Protein AF-A0A7S1UPX3-F1 (afdb_monomer)

Foldseek 3Di:
DPDDPQPPQDDPADDDFFDFGDDAQDKGFADWDADPVRPDIDGQKMWGQHPRGTHIDGDDDDAQDDDPDDDDWFDFADPRQAQPKDFADWDAQPVVRDIDGQWIWHQHPVRGTDIDGDDDDRDDPPPPDPDDD

Solvent-accessible surface area (backbone atoms only — not comparable to full-atom values): 8354 Å² total; per-residue (Å²): 131,88,71,73,78,73,56,88,86,57,69,98,57,84,73,58,75,62,37,77,41,92,50,68,73,44,71,38,78,32,70,75,50,62,34,88,90,67,84,50,71,43,60,35,32,38,37,36,20,53,92,41,20,23,48,63,48,76,51,85,85,79,66,60,72,72,69,99,56,88,74,56,75,64,37,78,45,50,84,75,29,42,73,42,75,36,78,38,66,75,46,67,32,85,79,81,68,51,70,46,55,33,30,36,39,34,22,36,94,83,33,23,25,46,67,45,77,46,88,81,83,63,75,70,84,79,76,91,74,86,71,90,131

Mean predicted aligned error: 10.4 Å

Organism: NCBI:txid210454

Sequence (133 aa):
PDVDPLEEGCPDTPPEFYEPCDEDGLECAYGEECCPGGTECYNTTFANCMNGEFLVAYQAIECAICPDTPPDFSDPCTDKEVGLVCEYGEVCCETTGECVNTTQAICTDENSFVIIEVDIDCPENDDPLEGPV

Radius of gyration: 24.88 Å; Cα contacts (8 Å, |Δi|>4): 227; chains: 1; bounding bo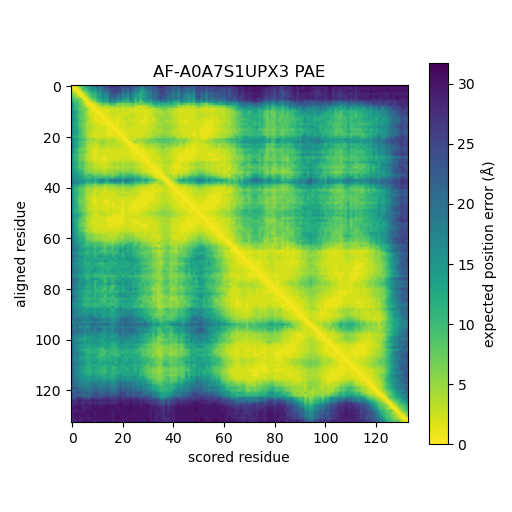x: 70×30×64 Å

pLDDT: mean 85.68, std 13.68, range [37.81, 97.12]

Secondary structure (DSSP, 8-state):
-------TT--SSPPPTT-B-SSTT-EEEE--EEPTTSS-EE-SEEEEEETTEEEEEEPPP------SSPPPTT-B--TTTTT-EEEEEEEE-TTT--EEEEEEEEE-TTSBEEEEE----PPP---------

Structure (mmCIF, N/CA/C/O backbone):
data_AF-A0A7S1UPX3-F1
#
_entry.id   AF-A0A7S1UPX3-F1
#
loop_
_atom_site.group_PDB
_atom_site.id
_atom_site.type_symbol
_atom_site.label_atom_id
_atom_site.label_alt_id
_atom_site.label_comp_id
_atom_site.label_asym_id
_atom_site.label_entity_id
_atom_site.label_seq_id
_atom_site.pdbx_PDB_ins_code
_atom_site.Cartn_x
_atom_site.Cartn_y
_atom_site.Cartn_z
_atom_site.occupancy
_atom_site.B_iso_or_equiv
_atom_site.auth_seq_id
_atom_site.auth_comp_id
_atom_site.auth_asym_id
_atom_site.auth_atom_id
_atom_site.pdbx_PDB_model_num
ATOM 1 N N . PRO A 1 1 ? -14.839 11.265 -16.366 1.00 39.94 1 PRO A N 1
ATOM 2 C CA . PRO A 1 1 ? -13.601 10.468 -16.407 1.00 39.94 1 PRO A CA 1
ATOM 3 C C . PRO A 1 1 ? -12.446 11.419 -16.680 1.00 39.94 1 PRO A C 1
ATOM 5 O O . PRO A 1 1 ? -12.205 11.787 -17.826 1.00 39.94 1 PRO A O 1
ATOM 8 N N . ASP A 1 2 ? -11.856 11.914 -15.598 1.00 37.81 2 ASP A N 1
ATOM 9 C CA . ASP A 1 2 ? -10.591 12.633 -15.635 1.00 37.81 2 ASP A CA 1
ATOM 10 C C . ASP A 1 2 ? -9.542 11.653 -16.161 1.00 37.81 2 ASP A C 1
ATOM 12 O O . ASP A 1 2 ? -9.131 10.723 -15.476 1.00 37.81 2 ASP A O 1
ATOM 16 N N . VAL A 1 3 ? -9.252 11.775 -17.454 1.00 45.72 3 VAL A N 1
ATOM 17 C CA . VAL A 1 3 ? -8.097 11.141 -18.077 1.00 45.72 3 VAL A CA 1
ATOM 18 C C . VAL A 1 3 ? -6.892 11.903 -17.556 1.00 45.72 3 VAL A C 1
ATOM 20 O O . VAL A 1 3 ? -6.725 13.078 -17.885 1.00 45.72 3 VAL A O 1
ATOM 23 N N . ASP A 1 4 ? -6.122 11.240 -16.698 1.00 50.38 4 ASP A N 1
ATOM 24 C CA . ASP A 1 4 ? -4.768 11.651 -16.346 1.00 50.38 4 ASP A CA 1
ATOM 25 C C . ASP A 1 4 ? -4.043 12.015 -17.654 1.00 50.38 4 ASP A C 1
ATOM 27 O O . ASP A 1 4 ? -4.172 11.261 -18.632 1.00 50.38 4 ASP A O 1
ATOM 31 N N . PRO A 1 5 ? -3.429 13.205 -17.770 1.00 51.47 5 PRO A N 1
ATOM 32 C CA . PRO A 1 5 ? -2.760 13.594 -18.996 1.00 51.47 5 PRO A CA 1
ATOM 33 C C . PRO A 1 5 ? -1.657 12.572 -19.262 1.00 51.47 5 PRO A C 1
ATOM 35 O O . PRO A 1 5 ? -0.619 12.613 -18.617 1.00 51.47 5 PRO A O 1
ATOM 38 N N . LEU A 1 6 ? -1.896 11.658 -20.211 1.00 55.38 6 LEU A N 1
ATOM 39 C CA . LEU A 1 6 ? -0.847 10.855 -20.830 1.00 55.38 6 LEU A CA 1
ATOM 40 C C . LEU A 1 6 ? 0.292 11.821 -21.142 1.00 55.38 6 LEU A C 1
ATOM 42 O O . LEU A 1 6 ? 0.101 12.735 -21.950 1.00 55.38 6 LEU A O 1
ATOM 46 N N . GLU A 1 7 ? 1.408 11.676 -20.427 1.00 65.19 7 GLU A N 1
ATOM 47 C CA . GLU A 1 7 ? 2.554 12.562 -20.578 1.00 65.19 7 GLU A CA 1
ATOM 48 C C . GLU A 1 7 ? 2.929 12.562 -22.066 1.00 65.19 7 GLU A C 1
ATOM 50 O O . GLU A 1 7 ? 3.144 11.500 -22.659 1.00 65.19 7 GLU A O 1
ATOM 55 N N . GLU A 1 8 ? 2.838 13.733 -22.714 1.00 72.88 8 GLU A N 1
ATOM 56 C CA . GLU A 1 8 ? 2.972 13.849 -24.169 1.00 72.88 8 GLU A CA 1
ATOM 57 C C . GLU A 1 8 ? 4.263 13.152 -24.621 1.00 72.88 8 GLU A C 1
ATOM 59 O O . GLU A 1 8 ? 5.349 13.538 -24.208 1.00 72.88 8 GLU A O 1
ATOM 64 N N . GLY A 1 9 ? 4.142 12.130 -25.476 1.00 82.25 9 GLY A N 1
ATOM 65 C CA . GLY A 1 9 ? 5.283 11.343 -25.960 1.00 82.25 9 GLY A CA 1
ATOM 66 C C . GLY A 1 9 ? 5.331 9.906 -25.440 1.00 82.25 9 GLY A C 1
ATOM 67 O O . GLY A 1 9 ? 5.980 9.068 -26.066 1.00 82.25 9 GLY A O 1
ATOM 68 N N . CYS A 1 10 ? 4.596 9.577 -24.377 1.00 90.56 10 CYS A N 1
ATOM 69 C CA . CYS A 1 10 ? 4.487 8.200 -23.905 1.00 90.56 10 CYS A CA 1
ATOM 70 C C . CYS A 1 10 ? 3.602 7.347 -24.832 1.00 90.56 10 CYS A C 1
ATOM 72 O O . CYS A 1 10 ? 2.510 7.782 -25.211 1.00 90.56 10 CYS A O 1
ATOM 74 N N . PRO A 1 11 ? 4.022 6.120 -25.198 1.00 90.88 11 PRO A N 1
ATOM 75 C CA . PRO A 1 11 ? 3.152 5.192 -25.915 1.00 90.88 11 PRO A CA 1
ATOM 76 C C . PRO A 1 11 ? 1.935 4.809 -25.062 1.00 90.88 11 PRO A C 1
ATOM 78 O O . PRO A 1 11 ? 2.026 4.787 -23.839 1.00 90.88 11 PRO A O 1
ATOM 81 N N . ASP A 1 12 ? 0.813 4.457 -25.703 1.00 89.00 12 ASP A N 1
ATOM 82 C CA . ASP A 1 12 ? -0.452 4.108 -25.021 1.00 89.00 12 ASP A CA 1
ATOM 83 C C . ASP A 1 12 ? -0.347 2.854 -24.132 1.00 89.00 12 ASP A C 1
ATOM 85 O O . ASP A 1 12 ? -1.158 2.633 -23.232 1.00 89.00 12 ASP A O 1
ATOM 89 N N . THR A 1 13 ? 0.631 1.994 -24.409 1.00 91.00 13 THR A N 1
ATOM 90 C CA . THR A 1 13 ? 0.909 0.768 -23.658 1.00 91.00 13 THR A CA 1
ATOM 91 C C . THR A 1 13 ? 2.382 0.717 -23.278 1.00 91.00 13 THR A C 1
ATOM 93 O O . THR A 1 13 ? 3.195 1.276 -24.018 1.00 91.00 13 THR A O 1
ATOM 96 N N . PRO A 1 14 ? 2.745 0.010 -22.188 1.00 92.94 14 PRO A N 1
ATOM 97 C CA . PRO A 1 14 ? 4.142 -0.152 -21.820 1.00 92.94 14 PRO A CA 1
ATOM 98 C C . PRO A 1 14 ? 4.952 -0.699 -23.006 1.00 92.94 14 PRO A C 1
ATOM 100 O O . PRO A 1 14 ? 4.534 -1.710 -23.584 1.00 92.94 14 PRO A O 1
ATOM 103 N N . PRO A 1 15 ? 6.073 -0.057 -23.373 1.00 94.50 15 PRO A N 1
ATOM 104 C CA . PRO A 1 15 ? 6.951 -0.561 -24.419 1.00 94.50 15 PRO A CA 1
ATOM 105 C C . PRO A 1 15 ? 7.670 -1.837 -23.964 1.00 94.50 15 PRO A C 1
ATOM 107 O O . PRO A 1 15 ? 7.718 -2.163 -22.772 1.00 94.50 15 PRO A O 1
ATOM 110 N N . GLU A 1 16 ? 8.266 -2.561 -24.907 1.00 95.12 16 GLU A N 1
ATOM 111 C CA . GLU A 1 16 ? 9.195 -3.641 -24.575 1.00 95.12 16 GLU A CA 1
ATOM 112 C C . GLU A 1 16 ? 10.564 -3.088 -24.141 1.00 95.12 16 GLU A C 1
ATOM 114 O O . GLU A 1 16 ? 10.959 -1.961 -24.442 1.00 95.12 16 GLU A O 1
ATOM 119 N N . PHE A 1 17 ? 11.326 -3.904 -23.411 1.00 94.31 17 PHE A N 1
ATOM 120 C CA . PHE A 1 17 ? 12.680 -3.532 -23.006 1.00 94.31 17 PHE A CA 1
ATOM 121 C C . PHE A 1 17 ? 13.579 -3.369 -24.245 1.00 94.31 17 PHE A C 1
ATOM 123 O O . PHE A 1 17 ? 13.648 -4.277 -25.075 1.00 94.31 17 PHE A O 1
ATOM 130 N N . TYR A 1 18 ? 14.285 -2.240 -24.337 1.00 95.44 18 TYR A N 1
ATOM 131 C CA . TYR A 1 18 ? 15.067 -1.785 -25.496 1.00 95.44 18 TYR A CA 1
ATOM 132 C C . TYR A 1 18 ? 14.259 -1.435 -26.754 1.00 95.44 18 TYR A C 1
ATOM 134 O O . TYR A 1 18 ? 14.819 -1.363 -27.849 1.00 95.44 18 TYR A O 1
ATOM 142 N N . GLU A 1 19 ? 12.952 -1.203 -26.637 1.00 95.81 19 GLU A N 1
ATOM 143 C CA . GLU A 1 19 ? 12.191 -0.633 -27.748 1.00 95.81 19 GLU A CA 1
ATOM 144 C C . GLU A 1 19 ? 12.697 0.791 -28.053 1.00 95.81 19 GLU A C 1
ATOM 146 O O . GLU A 1 19 ? 12.990 1.541 -27.117 1.00 95.81 19 GLU A O 1
ATOM 151 N N . PRO A 1 20 ? 12.853 1.181 -29.332 1.00 95.25 20 PRO A N 1
ATOM 152 C CA . PRO A 1 20 ? 13.364 2.501 -29.678 1.00 95.25 20 PRO A CA 1
ATOM 153 C C . PRO A 1 20 ? 12.450 3.626 -29.185 1.00 95.25 20 PRO A C 1
ATOM 155 O O . PRO A 1 20 ? 11.226 3.508 -29.202 1.00 95.25 20 PRO A O 1
ATOM 158 N N . CYS A 1 21 ? 13.062 4.746 -28.820 1.00 93.31 21 CYS A N 1
ATOM 159 C CA . CYS A 1 21 ? 12.382 5.966 -28.408 1.00 93.31 21 CYS A CA 1
ATOM 160 C C . CYS A 1 21 ? 13.108 7.201 -28.948 1.00 93.31 21 CYS A C 1
ATOM 162 O O . CYS A 1 21 ? 14.319 7.185 -29.169 1.00 93.31 21 CYS A O 1
ATOM 164 N N . ASP A 1 22 ? 12.352 8.270 -29.188 1.00 89.19 22 ASP A N 1
ATOM 165 C CA . ASP A 1 22 ? 12.864 9.472 -29.857 1.00 89.19 22 ASP A CA 1
ATOM 166 C C . ASP A 1 22 ? 13.290 10.582 -28.880 1.00 89.19 22 ASP A C 1
ATOM 168 O O . ASP A 1 22 ? 13.988 11.518 -29.277 1.00 89.19 22 ASP A O 1
ATOM 172 N N . GLU A 1 23 ? 12.887 10.488 -27.610 1.00 89.62 23 GLU A N 1
ATOM 173 C CA . GLU A 1 23 ? 13.079 11.541 -26.611 1.00 89.62 23 GLU A CA 1
ATOM 174 C C . GLU A 1 23 ? 13.830 11.028 -25.380 1.00 89.62 23 GLU A C 1
ATOM 176 O O . GLU A 1 23 ? 13.240 10.501 -24.440 1.00 89.62 23 GLU A O 1
ATOM 181 N N . ASP A 1 24 ? 15.154 11.200 -25.377 1.00 90.69 24 ASP A N 1
ATOM 182 C CA . ASP A 1 24 ? 15.985 10.883 -24.216 1.00 90.69 24 ASP A CA 1
ATOM 183 C C . ASP A 1 24 ? 15.526 11.653 -22.969 1.00 90.69 24 ASP A C 1
ATOM 185 O O . ASP A 1 24 ? 15.403 12.880 -22.984 1.00 90.69 24 ASP A O 1
ATOM 189 N N . GLY A 1 25 ? 15.351 10.929 -21.865 1.00 89.44 25 GLY A N 1
ATOM 190 C CA . GLY A 1 25 ? 14.853 11.468 -20.603 1.00 89.44 25 GLY A CA 1
ATOM 191 C C . GLY A 1 25 ? 13.334 11.424 -20.448 1.00 89.44 25 GLY A C 1
ATOM 192 O O . GLY A 1 25 ? 12.864 11.767 -19.369 1.00 89.44 25 GLY A O 1
ATOM 193 N N . LEU A 1 26 ? 12.583 10.971 -21.460 1.00 92.62 26 LEU A N 1
ATOM 194 C CA . LEU A 1 26 ? 11.149 10.710 -21.327 1.00 92.62 26 LEU A CA 1
ATOM 195 C C . LEU A 1 26 ? 10.898 9.631 -20.262 1.00 92.62 26 LEU A C 1
ATOM 197 O O . LEU A 1 26 ? 11.465 8.535 -20.332 1.00 92.62 26 LEU A O 1
ATOM 201 N N . GLU A 1 27 ? 10.037 9.943 -19.297 1.00 93.88 27 GLU A N 1
ATOM 202 C CA . GLU A 1 27 ? 9.589 9.061 -18.219 1.00 93.88 27 GLU A CA 1
ATOM 203 C C . GLU A 1 27 ? 8.107 8.746 -18.417 1.00 93.88 27 GLU A C 1
ATOM 205 O O . GLU A 1 27 ? 7.297 9.644 -18.586 1.00 93.88 27 GLU A O 1
ATOM 210 N N . CYS A 1 28 ? 7.753 7.463 -18.413 1.00 92.81 28 CYS A N 1
ATOM 211 C CA . CYS A 1 28 ? 6.380 7.012 -18.598 1.00 92.81 28 CYS A CA 1
ATOM 212 C C . CYS A 1 28 ? 6.009 6.020 -17.504 1.00 92.81 28 CYS A C 1
ATOM 214 O O . CYS A 1 28 ? 6.750 5.066 -17.252 1.00 92.81 28 CYS A O 1
A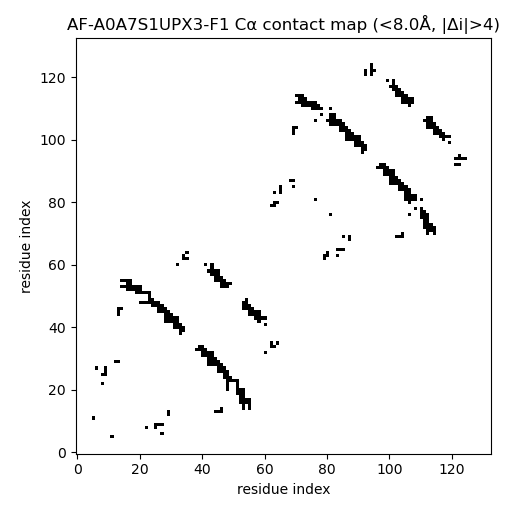TOM 216 N N . ALA A 1 29 ? 4.847 6.210 -16.887 1.00 93.88 29 ALA A N 1
ATOM 217 C CA . ALA A 1 29 ? 4.306 5.303 -15.886 1.00 93.88 29 ALA A CA 1
ATOM 218 C C . ALA A 1 29 ? 3.073 4.573 -16.432 1.00 93.88 29 ALA A C 1
ATOM 220 O O . ALA A 1 29 ? 2.238 5.149 -17.129 1.00 93.88 29 ALA A O 1
ATOM 221 N N . TYR A 1 30 ? 2.967 3.285 -16.120 1.00 92.31 30 TYR A N 1
ATOM 222 C CA . TYR A 1 30 ? 1.918 2.407 -16.612 1.00 92.31 30 TYR A CA 1
ATOM 223 C C . TYR A 1 30 ? 1.424 1.454 -15.542 1.00 92.31 30 TYR A C 1
ATOM 225 O O . TYR A 1 30 ? 2.144 1.072 -14.614 1.00 92.31 30 TYR A O 1
ATOM 233 N N . GLY A 1 31 ? 0.188 1.003 -15.754 1.00 90.44 31 GLY A N 1
ATOM 234 C CA . GLY A 1 31 ? -0.528 0.211 -14.773 1.00 90.44 31 GLY A CA 1
ATOM 235 C C . GLY A 1 31 ? -0.835 1.043 -13.533 1.00 90.44 31 GLY A C 1
ATOM 236 O O . GLY A 1 31 ? -0.215 2.069 -13.270 1.00 90.44 31 GLY A O 1
ATOM 237 N N . GLU A 1 32 ? -1.814 0.597 -12.772 1.00 90.31 32 GLU A N 1
ATOM 238 C CA . GLU A 1 32 ? -2.111 1.154 -11.464 1.00 90.31 32 GLU A CA 1
ATOM 239 C C . GLU A 1 32 ? -2.602 0.002 -10.600 1.00 90.31 32 GLU A C 1
ATOM 241 O O . GLU A 1 32 ? -3.473 -0.769 -11.016 1.00 90.31 32 GLU A O 1
ATOM 246 N N . GLU A 1 33 ? -2.008 -0.144 -9.425 1.00 89.38 33 GLU A N 1
ATOM 247 C CA . GLU A 1 33 ? -2.496 -1.042 -8.392 1.00 89.38 33 GLU A CA 1
ATOM 248 C C . GLU A 1 33 ? -2.747 -0.230 -7.126 1.00 89.38 33 GLU A C 1
ATOM 250 O O . GLU A 1 33 ? -1.881 0.509 -6.654 1.00 89.38 33 GLU A O 1
ATOM 255 N N . CYS A 1 34 ? -3.963 -0.352 -6.604 1.00 86.44 34 CYS A N 1
ATOM 256 C CA . CYS A 1 34 ? -4.382 0.328 -5.391 1.00 86.44 34 CYS A CA 1
ATOM 257 C C . CYS A 1 34 ? -4.293 -0.612 -4.201 1.00 86.44 34 CYS A C 1
ATOM 259 O O . CYS A 1 34 ? -4.729 -1.767 -4.265 1.00 86.44 34 CYS A O 1
ATOM 261 N N . CYS A 1 35 ? -3.792 -0.087 -3.091 1.00 84.25 35 CYS A N 1
ATOM 262 C CA . CYS A 1 35 ? -3.777 -0.813 -1.840 1.00 84.25 35 CYS A CA 1
ATOM 263 C C . CYS A 1 35 ? -5.197 -1.035 -1.296 1.00 84.25 35 CYS A C 1
ATOM 265 O O . CYS A 1 35 ? -6.105 -0.236 -1.563 1.00 84.25 35 CYS A O 1
ATOM 267 N N . PRO A 1 36 ? -5.425 -2.121 -0.531 1.00 74.94 36 PRO A N 1
ATOM 268 C CA . PRO A 1 36 ? -6.694 -2.347 0.154 1.00 74.94 36 PRO A CA 1
ATOM 269 C C . PRO A 1 36 ? -7.080 -1.124 0.996 1.00 74.94 36 PRO A C 1
ATOM 271 O O . PRO A 1 36 ? -6.239 -0.557 1.682 1.00 74.94 36 PRO A O 1
ATOM 274 N N . GLY A 1 37 ? -8.344 -0.700 0.923 1.00 64.88 37 GLY A N 1
ATOM 275 C CA . GLY A 1 37 ? -8.801 0.559 1.532 1.00 64.88 37 GLY A CA 1
ATOM 276 C C . GLY A 1 37 ? -8.720 1.775 0.601 1.00 64.88 37 GLY A C 1
ATOM 277 O O . GLY A 1 37 ? -9.343 2.793 0.886 1.00 64.88 37 GLY A O 1
ATOM 278 N N . GLY A 1 38 ? -8.050 1.656 -0.552 1.00 59.69 38 GLY A N 1
ATOM 279 C CA . GLY A 1 38 ? -8.120 2.611 -1.664 1.00 59.69 38 GLY A CA 1
ATOM 280 C C . GLY A 1 38 ? -7.484 3.978 -1.403 1.00 59.69 38 GLY A C 1
ATOM 281 O O . GLY A 1 38 ? -7.682 4.891 -2.198 1.00 59.69 38 GLY A O 1
ATOM 282 N N . THR A 1 39 ? -6.750 4.143 -0.303 1.00 65.75 39 THR A N 1
ATOM 283 C CA . THR A 1 39 ? -6.122 5.419 0.069 1.00 65.75 39 THR A CA 1
ATOM 284 C C . THR A 1 39 ? -4.853 5.720 -0.720 1.00 65.75 39 THR A C 1
ATOM 286 O O . THR A 1 39 ? -4.510 6.889 -0.870 1.00 65.75 39 THR A O 1
ATOM 289 N N . GLU A 1 40 ? -4.178 4.695 -1.245 1.00 79.44 40 GLU A N 1
ATO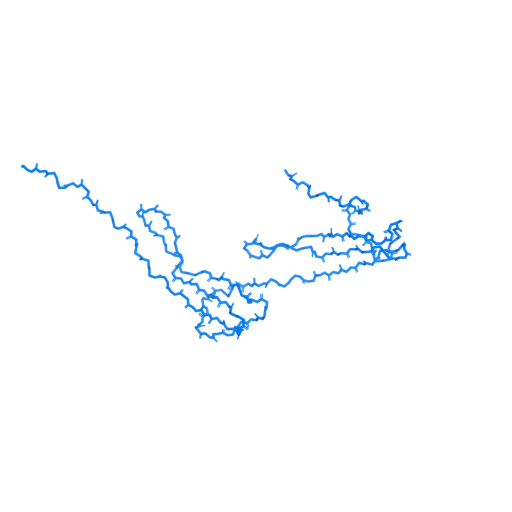M 290 C CA . GLU A 1 40 ? -2.938 4.837 -2.009 1.00 79.44 40 GLU A CA 1
ATOM 291 C C . GLU A 1 40 ? -2.951 3.913 -3.231 1.00 79.44 40 GLU A C 1
ATOM 293 O O . GLU A 1 40 ? -3.258 2.722 -3.121 1.00 79.44 40 GLU A O 1
ATOM 298 N N . CYS A 1 41 ? -2.618 4.470 -4.394 1.00 85.75 41 CYS A N 1
ATOM 299 C CA . CYS A 1 41 ? -2.459 3.748 -5.650 1.00 85.75 41 CYS A CA 1
ATOM 300 C C . CYS A 1 41 ? -1.087 4.063 -6.237 1.00 85.75 41 CYS A C 1
ATOM 302 O O . CYS A 1 41 ? -0.598 5.188 -6.124 1.00 85.75 41 CYS A O 1
ATOM 304 N N . TYR A 1 42 ? -0.468 3.064 -6.856 1.00 88.62 42 TYR A N 1
ATOM 305 C CA . TYR A 1 42 ? 0.883 3.171 -7.390 1.00 88.62 42 TYR A CA 1
ATOM 306 C C . TYR A 1 42 ? 0.944 2.593 -8.797 1.00 88.62 42 TYR A C 1
ATOM 308 O O . TYR A 1 42 ? 0.323 1.567 -9.092 1.00 88.62 42 TYR A O 1
ATOM 316 N N . ASN A 1 43 ? 1.741 3.218 -9.661 1.00 92.75 43 ASN A N 1
ATOM 317 C CA . ASN A 1 43 ? 2.060 2.627 -10.950 1.00 92.75 43 ASN A CA 1
ATOM 318 C C . ASN A 1 43 ? 2.964 1.408 -10.765 1.00 92.75 43 ASN A C 1
ATOM 320 O O . ASN A 1 43 ? 3.861 1.391 -9.925 1.00 92.75 43 ASN A O 1
ATOM 324 N N . THR A 1 44 ? 2.727 0.370 -11.559 1.00 93.81 44 THR A N 1
ATOM 325 C CA . THR A 1 44 ? 3.437 -0.910 -11.426 1.00 93.81 44 THR A CA 1
ATOM 326 C C . THR A 1 44 ? 4.548 -1.068 -12.451 1.00 93.81 44 THR A C 1
ATOM 328 O O . THR A 1 44 ? 5.393 -1.952 -12.322 1.00 93.81 44 THR A O 1
ATOM 331 N N . THR A 1 45 ? 4.561 -0.235 -13.488 1.00 95.19 45 THR A N 1
ATOM 332 C CA . THR A 1 45 ? 5.523 -0.309 -14.585 1.00 95.19 45 THR A CA 1
ATOM 333 C C . THR A 1 45 ? 5.997 1.089 -14.948 1.00 95.19 45 THR A C 1
ATOM 335 O O . THR A 1 45 ? 5.193 2.004 -15.080 1.00 95.19 45 THR A O 1
ATOM 338 N N . PHE A 1 46 ? 7.300 1.243 -15.152 1.00 95.44 46 PHE A N 1
ATOM 339 C CA . PHE A 1 46 ? 7.924 2.504 -15.537 1.00 95.44 46 PHE A CA 1
ATOM 340 C C . PHE A 1 46 ? 8.811 2.269 -16.750 1.00 95.44 46 PHE A C 1
ATOM 342 O O . PHE A 1 46 ? 9.567 1.299 -16.774 1.00 95.44 46 PHE A O 1
ATOM 349 N N . ALA A 1 47 ? 8.743 3.147 -17.742 1.00 95.50 47 ALA A N 1
ATOM 350 C CA . ALA A 1 47 ? 9.649 3.157 -18.878 1.00 95.50 47 ALA A CA 1
ATOM 351 C C . ALA A 1 47 ? 10.415 4.479 -18.899 1.00 95.50 47 ALA A C 1
ATOM 353 O O . ALA A 1 47 ? 9.823 5.546 -18.761 1.00 95.50 47 ALA A O 1
ATOM 354 N N . ASN A 1 48 ? 11.730 4.407 -19.076 1.00 95.62 48 ASN A N 1
ATOM 355 C CA . ASN A 1 48 ? 12.578 5.579 -19.237 1.00 95.62 48 ASN A CA 1
ATOM 356 C C . ASN A 1 48 ? 13.355 5.477 -20.547 1.00 95.62 48 ASN A C 1
ATOM 358 O O . ASN A 1 48 ? 14.016 4.467 -20.790 1.00 95.62 48 ASN A O 1
ATOM 362 N N . CYS A 1 49 ? 13.278 6.503 -21.388 1.00 95.38 49 CYS A N 1
ATOM 363 C CA . CYS A 1 49 ? 14.040 6.550 -22.629 1.00 95.38 49 CYS A CA 1
ATOM 364 C C . CYS A 1 49 ? 15.488 6.973 -22.347 1.00 95.38 49 CYS A C 1
ATOM 366 O O . CYS A 1 49 ? 15.742 8.097 -21.909 1.00 95.38 49 CYS A O 1
ATOM 368 N N . MET A 1 50 ? 16.447 6.082 -22.603 1.00 95.38 50 MET A N 1
ATOM 369 C CA . MET A 1 50 ? 17.875 6.360 -22.456 1.00 95.38 50 MET A CA 1
ATOM 370 C C . MET A 1 50 ? 18.671 5.884 -23.665 1.00 95.38 50 MET A C 1
ATOM 372 O O . MET A 1 50 ? 18.730 4.695 -23.966 1.00 95.38 50 MET A O 1
ATOM 376 N N . ASN A 1 51 ? 19.405 6.808 -24.274 1.00 95.19 51 ASN A N 1
ATOM 377 C CA . ASN A 1 51 ? 20.190 6.602 -25.490 1.00 95.19 51 ASN A CA 1
ATOM 378 C C . ASN A 1 51 ? 19.343 6.084 -26.663 1.00 95.19 51 ASN A C 1
ATOM 380 O O . ASN A 1 51 ? 19.805 5.246 -27.439 1.00 95.19 51 ASN A O 1
ATOM 384 N N . GLY A 1 52 ? 18.116 6.594 -26.786 1.00 94.69 52 GLY A N 1
ATOM 385 C CA . GLY A 1 52 ? 17.172 6.218 -27.839 1.00 94.69 52 GLY A CA 1
ATOM 386 C C . GLY A 1 52 ? 16.524 4.840 -27.674 1.00 94.69 52 GLY A C 1
ATOM 387 O O . GLY A 1 52 ? 15.950 4.328 -28.635 1.00 94.69 52 GLY A O 1
ATOM 388 N N . GLU A 1 53 ? 16.610 4.230 -26.488 1.00 96.94 53 GLU A N 1
ATOM 389 C CA . GLU A 1 53 ? 15.963 2.956 -26.156 1.00 96.94 53 GLU A CA 1
ATOM 390 C C . GLU A 1 53 ? 15.240 3.039 -24.799 1.00 96.94 53 GLU A C 1
ATOM 392 O O . GLU A 1 53 ? 15.748 3.630 -23.843 1.00 96.94 53 GLU A O 1
ATOM 397 N N . PHE A 1 54 ? 14.063 2.423 -24.682 1.00 96.12 54 PHE A N 1
ATOM 398 C CA . PHE A 1 54 ? 13.333 2.334 -23.419 1.00 96.12 54 PHE A CA 1
ATOM 399 C C . PHE A 1 54 ? 13.959 1.300 -22.478 1.00 96.12 54 PHE A C 1
ATOM 401 O O . PHE A 1 54 ? 14.095 0.118 -22.803 1.00 96.12 54 PHE A O 1
ATOM 408 N N . LEU A 1 55 ? 14.260 1.721 -21.253 1.00 97.12 55 LEU A N 1
ATOM 409 C CA . LEU A 1 55 ? 14.508 0.838 -20.120 1.00 97.12 55 LEU A CA 1
ATOM 410 C C . LEU A 1 55 ? 13.226 0.720 -19.303 1.00 97.12 55 LEU A C 1
ATOM 412 O O . LEU A 1 55 ? 12.722 1.712 -18.781 1.00 97.12 55 LEU A O 1
ATOM 416 N N . VAL A 1 56 ? 12.717 -0.503 -19.186 1.00 95.81 56 VAL A N 1
ATOM 417 C CA . VAL A 1 56 ? 11.452 -0.798 -18.504 1.00 95.81 56 VAL A CA 1
ATOM 418 C C . VAL A 1 56 ? 11.720 -1.466 -17.159 1.00 95.81 56 VAL A C 1
ATOM 420 O O . VAL A 1 56 ? 12.446 -2.460 -17.079 1.00 95.81 56 VAL A O 1
ATOM 423 N N . ALA A 1 57 ? 11.127 -0.927 -16.102 1.00 95.88 57 ALA A N 1
ATOM 424 C CA . ALA A 1 57 ? 11.186 -1.445 -14.745 1.00 95.88 57 ALA A CA 1
ATOM 425 C C . ALA A 1 57 ? 9.785 -1.813 -14.249 1.00 95.88 57 ALA A C 1
ATOM 427 O O . ALA A 1 57 ? 8.806 -1.137 -14.557 1.00 95.88 57 ALA A O 1
ATOM 428 N N . TYR A 1 58 ? 9.715 -2.871 -13.443 1.00 94.31 58 TYR A N 1
ATOM 429 C CA . TYR A 1 58 ? 8.489 -3.313 -12.786 1.00 94.31 58 TYR A CA 1
ATOM 430 C C . TYR A 1 58 ? 8.621 -3.089 -11.286 1.00 94.31 58 TYR A C 1
ATOM 432 O O . TYR A 1 58 ? 9.596 -3.529 -10.671 1.00 94.31 58 TYR A O 1
ATOM 440 N N . GLN A 1 59 ? 7.635 -2.422 -10.706 1.00 91.25 59 GLN A N 1
ATOM 441 C CA . GLN A 1 59 ? 7.523 -2.215 -9.275 1.00 91.25 59 GLN A CA 1
ATOM 442 C C . GLN A 1 59 ? 6.541 -3.236 -8.703 1.00 91.25 59 GLN A C 1
ATOM 444 O O . GLN A 1 59 ? 5.378 -3.291 -9.097 1.00 91.25 59 GLN A O 1
ATOM 449 N N . ALA A 1 60 ? 7.016 -4.047 -7.758 1.00 88.44 60 ALA A N 1
ATOM 450 C CA . ALA A 1 60 ? 6.126 -4.818 -6.904 1.00 88.44 60 ALA A CA 1
ATOM 451 C C . ALA A 1 60 ? 5.542 -3.876 -5.847 1.00 88.44 60 ALA A C 1
ATOM 453 O O . ALA A 1 60 ? 6.299 -3.224 -5.122 1.00 88.44 60 ALA A O 1
ATOM 454 N N . ILE A 1 61 ? 4.215 -3.797 -5.775 1.00 85.56 61 ILE A N 1
ATOM 455 C CA . ILE A 1 61 ? 3.530 -3.011 -4.753 1.00 85.56 61 ILE A CA 1
ATOM 456 C C . ILE A 1 61 ? 3.373 -3.883 -3.514 1.00 85.56 61 ILE A C 1
ATOM 458 O O . ILE A 1 61 ? 2.816 -4.977 -3.555 1.00 85.56 61 ILE A O 1
ATOM 462 N N . GLU A 1 62 ? 3.910 -3.401 -2.401 1.00 82.50 62 GLU A N 1
ATOM 463 C CA . GLU A 1 62 ? 3.768 -4.039 -1.101 1.00 82.50 62 GLU A CA 1
ATOM 464 C C . GLU A 1 62 ? 3.037 -3.067 -0.185 1.00 82.50 62 GLU A C 1
ATOM 466 O O . GLU A 1 62 ? 3.645 -2.171 0.399 1.00 82.50 62 GLU A O 1
ATOM 471 N N . CYS A 1 63 ? 1.722 -3.236 -0.106 1.00 82.38 63 CYS A N 1
ATOM 472 C CA . CYS A 1 63 ? 0.856 -2.407 0.716 1.00 82.38 63 CYS A CA 1
ATOM 473 C C . CYS A 1 63 ? 1.071 -2.674 2.203 1.00 82.38 63 CYS A C 1
ATOM 475 O O . CYS A 1 63 ? 1.233 -3.824 2.618 1.00 82.38 63 CYS A O 1
ATOM 477 N N . ALA A 1 64 ? 0.986 -1.618 3.007 1.00 84.00 64 ALA A N 1
ATOM 478 C CA . ALA A 1 64 ? 0.697 -1.762 4.423 1.00 84.00 64 ALA A CA 1
ATOM 479 C C . ALA A 1 64 ? -0.756 -2.236 4.561 1.00 84.00 64 ALA A C 1
ATOM 481 O O . ALA A 1 64 ? -1.663 -1.641 3.979 1.00 84.00 64 ALA A O 1
ATOM 482 N N . ILE A 1 65 ? -0.980 -3.342 5.267 1.00 85.00 65 ILE A N 1
ATOM 483 C CA . ILE A 1 65 ? -2.310 -3.940 5.412 1.00 85.00 65 ILE A CA 1
ATOM 484 C C . ILE A 1 65 ? -2.570 -4.126 6.895 1.00 85.00 65 ILE A C 1
ATOM 486 O O . ILE A 1 65 ? -1.744 -4.681 7.612 1.00 85.00 65 ILE A O 1
ATOM 490 N N . CYS A 1 66 ? -3.736 -3.675 7.345 1.00 88.38 66 CYS A N 1
ATOM 491 C CA . CYS A 1 66 ? -4.162 -3.914 8.710 1.00 88.38 66 CYS A CA 1
ATOM 492 C C . CYS A 1 66 ? -4.318 -5.415 8.974 1.00 88.38 66 CYS A C 1
ATOM 494 O O . CYS A 1 66 ? -4.900 -6.113 8.140 1.00 88.38 66 CYS A O 1
ATOM 496 N N . PRO A 1 67 ? -3.830 -5.927 10.115 1.00 90.00 67 PRO A N 1
ATOM 497 C CA . PRO A 1 67 ? -4.082 -7.312 10.482 1.00 90.00 67 PRO A CA 1
ATOM 498 C C . PRO A 1 67 ? -5.591 -7.575 10.592 1.00 90.00 67 PRO A C 1
ATOM 500 O O . PRO A 1 67 ? -6.363 -6.694 10.958 1.00 90.00 67 PRO A O 1
ATOM 503 N N . ASP A 1 68 ? -6.022 -8.804 10.295 1.00 90.19 68 ASP A N 1
ATOM 504 C CA . ASP A 1 68 ? -7.450 -9.175 10.317 1.00 90.19 68 ASP A CA 1
ATOM 505 C C . ASP A 1 68 ? -8.085 -9.042 11.712 1.00 90.19 68 ASP A C 1
ATOM 507 O O . ASP A 1 68 ? -9.303 -8.921 11.858 1.00 90.19 68 ASP A O 1
ATOM 511 N N . THR A 1 69 ? -7.257 -9.107 12.753 1.00 92.00 69 THR A N 1
ATOM 512 C CA . THR A 1 69 ? -7.657 -8.955 14.148 1.00 92.00 69 THR A CA 1
ATOM 513 C C . THR A 1 69 ? -6.848 -7.844 14.797 1.00 92.00 69 THR A C 1
ATOM 515 O O . THR A 1 69 ? -5.663 -7.718 14.478 1.00 92.00 69 THR A O 1
ATOM 518 N N . PRO A 1 70 ? -7.442 -7.092 15.741 1.00 93.31 70 PRO A N 1
ATOM 519 C CA . PRO A 1 70 ? -6.712 -6.072 16.476 1.00 93.31 70 PRO A CA 1
ATOM 520 C C . PRO A 1 70 ? -5.476 -6.700 17.142 1.00 93.31 70 PRO A C 1
ATOM 522 O O . PRO A 1 70 ? -5.622 -7.720 17.825 1.00 93.31 70 PRO A O 1
ATOM 525 N N . PRO A 1 71 ? -4.276 -6.142 16.911 1.00 95.38 71 PRO A N 1
ATOM 526 C CA . PRO A 1 71 ? -3.063 -6.591 17.576 1.00 95.38 71 PRO A CA 1
ATOM 527 C C . PRO A 1 71 ? -3.079 -6.185 19.055 1.00 95.38 71 PRO A C 1
ATOM 529 O O . PRO A 1 71 ? -3.846 -5.309 19.466 1.00 95.38 71 PRO A O 1
ATOM 532 N N . ASP A 1 72 ? -2.213 -6.802 19.852 1.00 96.31 72 ASP A N 1
ATOM 533 C CA . ASP A 1 72 ? -1.987 -6.407 21.238 1.00 96.31 72 ASP A CA 1
ATOM 534 C C . ASP A 1 72 ? -1.025 -5.207 21.327 1.00 96.31 72 ASP A C 1
ATOM 536 O O . ASP A 1 72 ? -0.268 -4.879 20.408 1.00 96.31 72 ASP A O 1
ATOM 540 N N . PHE A 1 73 ? -1.028 -4.530 22.477 1.00 95.25 73 PHE A N 1
ATOM 541 C CA . PHE A 1 73 ? -0.072 -3.455 22.740 1.00 95.25 73 PHE A CA 1
ATOM 542 C C . PHE A 1 73 ? 1.374 -3.964 22.646 1.00 95.25 73 PHE A C 1
ATOM 544 O O . PHE A 1 73 ? 1.746 -4.940 23.299 1.00 95.25 73 PHE A O 1
ATOM 551 N N . SER A 1 74 ? 2.208 -3.225 21.913 1.00 95.25 74 SER A N 1
ATOM 552 C CA . SER A 1 74 ? 3.599 -3.566 21.590 1.00 95.25 74 SER A CA 1
ATOM 553 C C . SER A 1 74 ? 3.790 -4.800 20.706 1.00 95.25 74 SER A C 1
ATOM 555 O O . SER A 1 74 ? 4.928 -5.264 20.572 1.00 95.25 74 SER A O 1
ATOM 557 N N . ASP A 1 75 ? 2.735 -5.316 20.071 1.00 96.94 75 ASP A N 1
ATOM 558 C CA . ASP A 1 75 ? 2.927 -6.274 18.987 1.00 96.94 75 ASP A CA 1
ATOM 559 C C . ASP A 1 75 ? 3.772 -5.639 17.876 1.00 96.94 75 ASP A C 1
ATOM 561 O O . ASP A 1 75 ? 3.642 -4.442 17.598 1.00 96.94 75 ASP A O 1
ATOM 565 N N . PRO A 1 76 ? 4.672 -6.411 17.251 1.00 95.56 76 PRO A N 1
ATOM 566 C CA . PRO A 1 76 ? 5.570 -5.876 16.247 1.00 95.56 76 PRO A CA 1
ATOM 567 C C . PRO A 1 76 ? 4.808 -5.494 14.976 1.00 95.56 76 PRO A C 1
ATOM 569 O O . PRO A 1 76 ? 3.924 -6.221 14.524 1.00 95.56 76 PRO A O 1
ATOM 572 N N . CYS A 1 77 ? 5.239 -4.403 14.357 1.00 93.31 77 CYS A N 1
ATOM 573 C CA . CYS A 1 77 ? 4.871 -4.021 12.998 1.00 93.31 77 CYS A CA 1
ATOM 574 C C . CYS A 1 77 ? 6.132 -3.715 12.180 1.00 93.31 77 CYS A C 1
ATOM 576 O O . CYS A 1 77 ? 7.235 -3.584 12.712 1.00 93.31 77 CYS A O 1
ATOM 578 N N . THR A 1 78 ? 6.000 -3.648 10.865 1.00 90.06 78 THR A N 1
ATOM 579 C CA . THR A 1 78 ? 7.106 -3.408 9.935 1.00 90.06 78 THR A CA 1
ATOM 580 C C . THR A 1 78 ? 7.297 -1.919 9.654 1.00 90.06 78 THR A C 1
ATOM 582 O O . THR A 1 78 ? 6.385 -1.119 9.831 1.00 90.06 78 THR A O 1
ATOM 585 N N . ASP A 1 79 ? 8.474 -1.535 9.146 1.00 86.75 79 ASP A N 1
ATOM 586 C CA . ASP A 1 79 ? 8.760 -0.150 8.723 1.00 86.75 79 ASP A CA 1
ATOM 587 C C . ASP A 1 79 ? 7.757 0.387 7.690 1.00 86.75 79 ASP A C 1
ATOM 589 O O . ASP A 1 79 ? 7.533 1.590 7.595 1.00 86.75 79 ASP A O 1
ATOM 593 N N . LYS A 1 80 ? 7.150 -0.511 6.909 1.00 83.50 80 LYS A N 1
ATOM 594 C CA . LYS A 1 80 ? 6.139 -0.170 5.902 1.00 83.50 80 LYS A CA 1
ATOM 595 C C . LYS A 1 80 ? 4.795 0.182 6.521 1.00 83.50 80 LYS A C 1
ATOM 597 O O . LYS A 1 80 ? 4.020 0.904 5.914 1.00 83.50 80 LYS A O 1
ATOM 602 N N . GLU A 1 81 ? 4.521 -0.353 7.703 1.00 86.94 81 GLU A N 1
ATOM 603 C CA . GLU A 1 81 ? 3.280 -0.123 8.429 1.00 86.94 81 GLU A CA 1
ATOM 604 C C . GLU A 1 81 ? 3.386 1.107 9.334 1.00 86.94 81 GLU A C 1
ATOM 606 O O . GLU A 1 81 ? 2.387 1.498 9.916 1.00 86.94 81 GLU A O 1
ATOM 611 N N . VAL A 1 82 ? 4.549 1.755 9.461 1.00 89.50 82 VAL A N 1
ATOM 612 C CA . VAL A 1 82 ? 4.705 2.946 10.311 1.00 89.50 82 VAL A CA 1
ATOM 613 C C . VAL A 1 82 ? 3.725 4.040 9.884 1.00 89.50 82 VAL A C 1
ATOM 615 O O . VAL A 1 82 ? 3.716 4.479 8.737 1.00 89.50 82 VAL A O 1
ATOM 618 N N . GLY A 1 83 ? 2.902 4.499 10.827 1.00 88.00 83 GLY A N 1
ATOM 619 C CA . GLY A 1 83 ? 1.833 5.467 10.584 1.00 88.00 83 GLY A CA 1
ATOM 620 C C . GLY A 1 83 ? 0.522 4.859 10.076 1.00 88.00 83 GLY A C 1
ATOM 621 O O . GLY A 1 83 ? -0.466 5.586 9.982 1.00 88.00 83 GLY A O 1
ATOM 622 N N . LEU A 1 84 ? 0.476 3.551 9.799 1.00 89.94 84 LEU A N 1
ATOM 623 C CA . LEU A 1 84 ? -0.759 2.831 9.498 1.00 89.94 84 LEU A CA 1
ATOM 624 C C . LEU A 1 84 ? -1.694 2.902 10.708 1.00 89.94 84 LEU A C 1
ATOM 626 O O . LEU A 1 84 ? -1.305 2.549 11.825 1.00 89.94 84 LEU A O 1
ATOM 630 N N . VAL A 1 85 ? -2.929 3.341 10.463 1.00 92.00 85 VAL A N 1
ATOM 631 C CA . VAL A 1 85 ? -4.011 3.382 11.449 1.00 92.00 85 VAL A CA 1
ATOM 632 C C . VAL A 1 85 ? -5.060 2.359 11.047 1.00 92.00 85 VAL A C 1
ATOM 634 O O . VAL A 1 85 ? -5.643 2.448 9.968 1.00 92.00 85 VAL A O 1
ATOM 637 N N . CYS A 1 86 ? -5.298 1.396 11.925 1.00 91.50 86 CYS A N 1
ATOM 638 C CA . CYS A 1 86 ? -6.242 0.313 11.709 1.00 91.50 86 CYS A CA 1
ATOM 639 C C . CYS A 1 86 ? -7.392 0.411 12.692 1.00 91.50 86 CYS A C 1
ATOM 641 O O . CYS A 1 86 ? -7.157 0.473 13.896 1.00 91.50 86 CYS A O 1
ATOM 643 N N . GLU A 1 87 ? -8.619 0.391 12.188 1.00 93.25 87 GLU A N 1
ATOM 644 C CA . GLU A 1 87 ? -9.814 0.545 13.007 1.00 93.25 87 GLU A CA 1
ATOM 645 C C . GLU A 1 87 ? -10.579 -0.775 13.126 1.00 93.25 87 GLU A C 1
ATOM 647 O O . GLU A 1 87 ? -10.760 -1.500 12.147 1.00 93.25 87 GLU A O 1
ATOM 652 N N . TYR A 1 88 ? -11.023 -1.086 14.342 1.00 93.19 88 TYR A N 1
ATOM 653 C CA . TYR A 1 88 ? -11.697 -2.335 14.680 1.00 93.19 88 TYR A CA 1
ATOM 654 C C . TYR A 1 88 ? -12.881 -2.092 15.613 1.00 93.19 88 TYR A C 1
ATOM 656 O O . TYR A 1 88 ? -12.953 -1.081 16.316 1.00 93.19 88 TYR A O 1
ATOM 664 N N . GLY A 1 89 ? -13.771 -3.087 15.669 1.00 92.06 89 GLY A N 1
ATOM 665 C CA . GLY A 1 89 ? -14.875 -3.109 16.626 1.00 92.06 89 GLY A CA 1
ATOM 666 C C . GLY A 1 89 ? -15.905 -2.015 16.360 1.00 92.06 89 GLY A C 1
ATOM 667 O O . GLY A 1 89 ? -16.273 -1.281 17.268 1.00 92.06 89 GLY A O 1
ATOM 668 N N . GLU A 1 90 ? -16.353 -1.882 15.112 1.00 92.50 90 GLU A N 1
ATOM 669 C CA . GLU A 1 90 ? -17.401 -0.928 14.747 1.00 92.50 90 GLU A CA 1
ATOM 670 C C . GLU A 1 90 ? -18.680 -1.165 15.571 1.00 92.50 90 GLU A C 1
ATOM 672 O O . GLU A 1 90 ? -19.233 -2.269 15.609 1.00 92.50 90 GLU A O 1
ATOM 677 N N . VAL A 1 91 ? -19.163 -0.107 16.218 1.00 91.75 91 VAL A N 1
ATOM 678 C CA . VAL A 1 91 ? -20.436 -0.060 16.936 1.00 91.75 91 VAL A CA 1
ATOM 679 C C . VAL A 1 91 ? -21.260 1.088 16.367 1.00 91.75 91 VAL A C 1
ATOM 681 O O . VAL A 1 91 ? -20.784 2.216 16.260 1.00 91.75 91 VAL A O 1
ATOM 684 N N . CYS A 1 92 ? -22.516 0.806 16.022 1.00 91.62 92 CYS A N 1
ATOM 685 C CA . CYS A 1 92 ? -23.443 1.798 15.487 1.00 91.62 92 CYS A CA 1
ATOM 686 C C . CYS A 1 92 ? -24.459 2.228 16.547 1.00 91.62 92 CYS A C 1
ATOM 688 O O . CYS A 1 92 ? -25.184 1.396 17.097 1.00 91.62 92 CYS A O 1
ATOM 690 N N . CYS A 1 93 ? -24.550 3.532 16.802 1.00 88.94 93 CYS A N 1
ATOM 691 C CA . CYS A 1 93 ? -25.555 4.106 17.684 1.00 88.94 93 CYS A CA 1
ATOM 692 C C . CYS A 1 93 ? -26.920 4.096 16.987 1.00 88.94 93 CYS A C 1
ATOM 694 O O . CYS A 1 93 ? -27.126 4.797 15.998 1.00 88.94 93 CYS A O 1
ATOM 696 N N . GLU A 1 94 ? -27.882 3.334 17.513 1.00 86.19 94 GLU A N 1
ATOM 697 C CA . GLU A 1 94 ? -29.214 3.188 16.898 1.00 86.19 94 GLU A CA 1
ATOM 698 C C . GLU A 1 94 ? -29.971 4.521 16.774 1.00 86.19 94 GLU A C 1
ATOM 700 O O . GLU A 1 94 ? -30.764 4.711 15.853 1.00 86.19 94 GLU A O 1
ATOM 705 N N . THR A 1 95 ? -29.719 5.451 17.696 1.00 84.06 95 THR A N 1
ATOM 706 C CA . THR A 1 95 ? -30.384 6.754 17.778 1.00 84.06 95 THR A CA 1
ATOM 707 C C . THR A 1 95 ? -29.935 7.732 16.702 1.00 84.06 95 THR A C 1
ATOM 709 O O . THR A 1 95 ? -30.767 8.422 16.113 1.00 84.06 95 THR A O 1
ATOM 712 N N . THR A 1 96 ? -28.628 7.820 16.456 1.00 83.81 96 THR A N 1
ATOM 713 C CA . THR A 1 96 ? -28.048 8.758 15.481 1.00 83.81 96 THR A CA 1
ATOM 714 C C . THR A 1 96 ? -27.818 8.109 14.121 1.00 83.81 96 THR A C 1
ATOM 716 O O . THR A 1 96 ? -27.767 8.808 13.111 1.00 83.81 96 THR A O 1
ATOM 719 N N . GLY A 1 97 ? -27.712 6.778 14.079 1.00 86.12 97 GLY A N 1
ATOM 720 C CA . GLY A 1 97 ? -27.289 6.020 12.905 1.00 86.12 97 GLY A CA 1
ATOM 721 C C . GLY A 1 97 ? -25.790 6.135 12.614 1.00 86.12 97 GLY A C 1
ATOM 722 O O . GLY A 1 97 ? -25.354 5.697 11.553 1.00 86.12 97 GLY A O 1
ATOM 723 N N . GLU A 1 98 ? -25.010 6.734 13.515 1.00 87.81 98 GLU A N 1
ATOM 724 C CA . GLU A 1 98 ? -23.565 6.892 13.357 1.00 87.81 98 GLU A CA 1
ATOM 725 C C . GLU A 1 98 ? -22.835 5.645 13.859 1.00 87.81 98 GLU A C 1
ATOM 727 O O . GLU A 1 98 ? -23.138 5.134 14.939 1.00 87.81 98 GLU A O 1
ATOM 732 N N . CYS A 1 99 ? -21.869 5.170 13.073 1.00 90.19 99 CYS A N 1
ATOM 733 C CA . CYS A 1 99 ? -20.994 4.061 13.430 1.00 90.19 99 CYS A CA 1
ATOM 734 C C . CYS A 1 99 ? -19.606 4.593 13.774 1.00 90.19 99 CYS A C 1
ATOM 736 O O . CYS A 1 99 ? -19.079 5.479 13.099 1.00 90.19 99 CYS A O 1
ATOM 738 N N . VAL A 1 100 ? -19.038 4.061 14.846 1.00 90.38 100 VAL A N 1
ATOM 739 C CA . VAL A 1 100 ? -17.739 4.451 15.391 1.00 90.38 100 VAL A CA 1
ATOM 740 C C . VAL A 1 100 ? -16.960 3.197 15.765 1.00 90.38 100 VAL A C 1
ATOM 742 O O . VAL A 1 100 ? -17.524 2.223 16.261 1.00 90.38 100 VAL A O 1
ATOM 745 N N . ASN A 1 101 ? -15.656 3.215 15.517 1.00 92.06 101 ASN A N 1
ATOM 746 C CA . ASN A 1 101 ? -14.768 2.112 15.866 1.00 92.06 101 ASN A CA 1
ATOM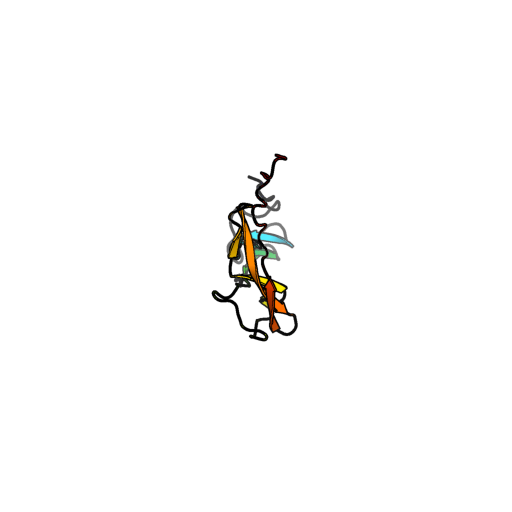 747 C C . ASN A 1 101 ? -14.366 2.203 17.341 1.00 92.06 101 ASN A C 1
ATOM 749 O O . ASN A 1 101 ? -13.956 3.265 17.808 1.00 92.06 101 ASN A O 1
ATOM 753 N N . THR A 1 102 ? -14.466 1.095 18.077 1.00 93.44 102 THR A N 1
ATOM 754 C CA . THR A 1 102 ? -14.069 1.041 19.496 1.00 93.44 102 THR A CA 1
ATOM 755 C C . THR A 1 102 ? -12.566 0.944 19.687 1.00 93.44 102 THR A C 1
ATOM 757 O O . THR A 1 102 ? -12.075 1.143 20.794 1.00 93.44 102 THR A O 1
ATOM 760 N N . THR A 1 103 ? -11.820 0.567 18.651 1.00 95.19 103 THR A N 1
ATOM 761 C CA . THR A 1 103 ? -10.395 0.271 18.781 1.00 95.19 103 THR A CA 1
ATOM 762 C C . THR A 1 103 ? -9.633 0.786 17.575 1.00 95.19 103 THR A C 1
ATOM 764 O O . THR A 1 103 ? -10.006 0.513 16.436 1.00 95.19 103 THR A O 1
ATOM 767 N N . GLN A 1 104 ? -8.530 1.484 17.825 1.00 94.69 104 GLN A N 1
ATOM 768 C CA . GLN A 1 104 ? -7.552 1.851 16.809 1.00 94.69 104 GLN A CA 1
ATOM 769 C C . GLN A 1 104 ? -6.191 1.255 17.163 1.00 94.69 104 GLN A C 1
ATOM 771 O O . GLN A 1 104 ? -5.730 1.387 18.296 1.00 94.69 104 GLN A O 1
ATOM 776 N N . ALA A 1 105 ? -5.539 0.617 16.197 1.00 94.94 105 ALA A N 1
ATOM 777 C CA . ALA A 1 105 ? -4.146 0.205 16.300 1.00 94.94 105 ALA A CA 1
ATOM 778 C C . ALA A 1 105 ? -3.292 1.090 15.395 1.00 94.94 105 ALA A C 1
ATOM 780 O O . ALA A 1 105 ? -3.597 1.247 14.213 1.00 94.94 105 ALA A O 1
ATOM 781 N N . ILE A 1 106 ? -2.228 1.659 15.953 1.00 94.75 106 ILE A N 1
ATOM 782 C CA . ILE A 1 106 ? -1.308 2.543 15.237 1.00 94.75 106 ILE A CA 1
ATOM 783 C C . ILE A 1 106 ? 0.087 1.948 15.323 1.00 94.75 106 ILE A C 1
ATOM 785 O O . ILE A 1 106 ? 0.610 1.774 16.423 1.00 94.75 106 ILE A O 1
ATOM 789 N N . CYS A 1 107 ? 0.697 1.649 14.182 1.00 94.38 107 CYS A N 1
ATOM 790 C CA . CYS A 1 107 ? 2.098 1.243 14.143 1.00 94.38 107 CYS A CA 1
ATOM 791 C C . CYS A 1 107 ? 3.001 2.481 14.252 1.00 94.38 107 CYS A C 1
ATOM 793 O O . CYS A 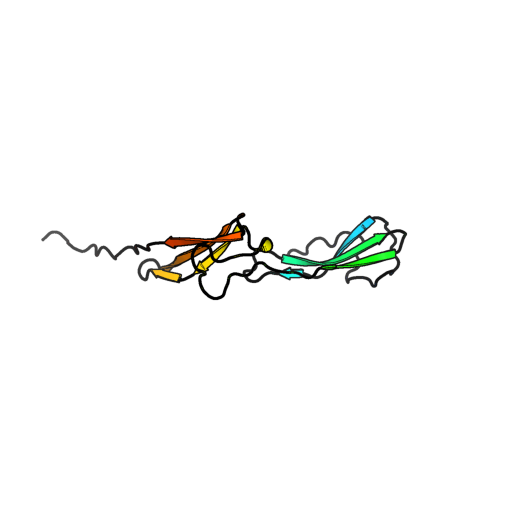1 107 ? 2.874 3.431 13.474 1.00 94.38 107 CYS A O 1
ATOM 795 N N . THR A 1 108 ? 3.898 2.496 15.235 1.00 94.25 108 THR A N 1
ATOM 796 C CA . THR A 1 108 ? 4.798 3.627 15.504 1.00 94.25 108 THR A CA 1
ATOM 797 C C . THR A 1 108 ? 6.145 3.468 14.811 1.00 94.25 108 THR A C 1
ATOM 799 O O . THR A 1 108 ? 6.494 2.395 14.324 1.00 94.25 108 THR A O 1
ATOM 802 N N . ASP A 1 109 ? 6.946 4.533 14.821 1.00 94.69 109 ASP A N 1
ATOM 803 C CA . ASP A 1 109 ? 8.337 4.537 14.355 1.00 94.69 109 ASP A CA 1
ATOM 804 C C . ASP A 1 109 ? 9.278 3.657 15.200 1.00 94.69 109 ASP A C 1
ATOM 806 O O . ASP A 1 109 ? 10.421 3.429 14.813 1.00 94.69 109 ASP A O 1
ATOM 810 N N . GLU A 1 110 ? 8.794 3.116 16.321 1.00 95.25 110 GLU A N 1
ATOM 811 C CA . GLU A 1 110 ? 9.470 2.080 17.111 1.00 95.25 110 GLU A CA 1
ATOM 812 C C . GLU A 1 110 ? 9.125 0.651 16.646 1.00 95.25 110 GLU A C 1
ATOM 814 O O . GLU A 1 110 ? 9.441 -0.313 17.346 1.00 95.25 110 GLU A O 1
ATOM 819 N N . ASN A 1 111 ? 8.471 0.496 15.486 1.00 93.25 111 ASN A N 1
ATOM 820 C CA . ASN A 1 111 ? 8.065 -0.793 14.912 1.00 93.25 111 ASN A CA 1
ATOM 821 C C . ASN 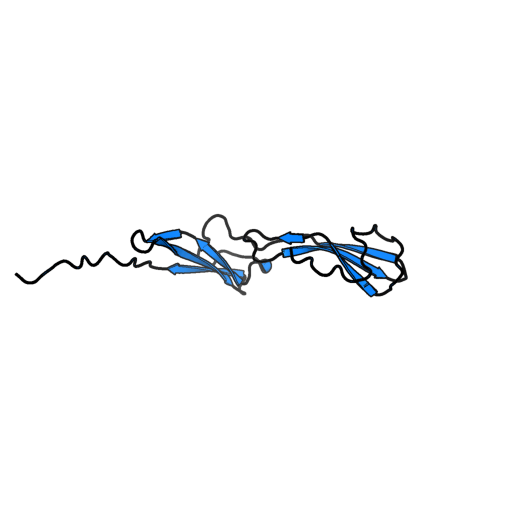A 1 111 ? 7.159 -1.612 15.842 1.00 93.25 111 ASN A C 1
ATOM 823 O O . ASN A 1 111 ? 7.253 -2.842 15.913 1.00 93.25 111 ASN A O 1
ATOM 827 N N . SER A 1 112 ? 6.273 -0.932 16.569 1.00 96.38 112 SER A N 1
ATOM 828 C CA . SER A 1 112 ? 5.312 -1.587 17.451 1.00 96.38 112 SER A CA 1
ATOM 829 C C . SER A 1 112 ? 3.938 -0.925 17.404 1.00 96.38 112 SER A C 1
ATOM 831 O O . SER A 1 112 ? 3.818 0.277 17.158 1.00 96.38 112 SER A O 1
ATOM 833 N N . PHE A 1 113 ? 2.891 -1.717 17.626 1.00 95.81 113 PHE A N 1
ATOM 834 C CA . PHE A 1 113 ? 1.522 -1.227 17.687 1.00 95.81 113 PHE A CA 1
ATOM 835 C C . PHE A 1 113 ? 1.212 -0.594 19.043 1.00 95.81 113 PHE A C 1
ATOM 837 O O . PHE A 1 113 ? 1.465 -1.162 20.109 1.00 95.81 113 PHE A O 1
ATOM 844 N N . VAL A 1 114 ? 0.579 0.571 18.997 1.00 96.94 114 VAL A N 1
ATOM 845 C CA . VAL A 1 114 ? -0.091 1.196 20.136 1.00 96.94 114 VAL A CA 1
ATOM 846 C C . VAL A 1 114 ? -1.590 1.062 19.925 1.00 96.94 114 VAL A C 1
ATOM 848 O O . VAL A 1 114 ? -2.086 1.311 18.827 1.00 96.94 114 VAL A O 1
ATOM 851 N N . ILE A 1 115 ? -2.301 0.666 20.979 1.00 96.88 115 ILE A N 1
ATOM 852 C CA . ILE A 1 115 ? -3.743 0.429 20.941 1.00 96.88 115 ILE A CA 1
ATOM 853 C C . ILE A 1 115 ? -4.456 1.565 21.664 1.00 96.88 115 ILE A C 1
ATOM 855 O O . ILE A 1 115 ? -4.105 1.913 22.794 1.00 96.88 115 ILE A O 1
ATOM 859 N N . ILE A 1 116 ? -5.448 2.142 20.997 1.00 94.88 116 ILE A N 1
ATOM 860 C CA . ILE A 1 116 ? -6.335 3.168 21.531 1.00 94.88 116 ILE A CA 1
ATOM 861 C C . ILE A 1 116 ? -7.729 2.563 21.588 1.00 94.88 116 ILE A C 1
ATOM 863 O O . ILE A 1 116 ? -8.289 2.187 20.561 1.00 94.88 116 ILE A O 1
ATOM 867 N N . GLU A 1 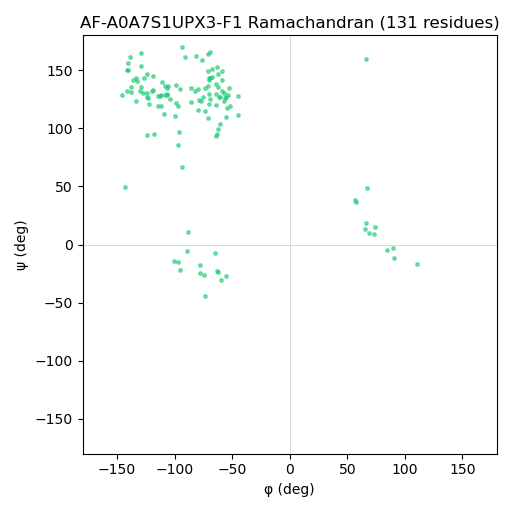117 ? -8.285 2.479 22.788 1.00 93.56 117 GLU A N 1
ATOM 868 C CA . GLU A 1 117 ? -9.677 2.099 22.993 1.00 93.56 117 GLU A CA 1
ATOM 869 C C . GLU A 1 117 ? -10.525 3.365 23.123 1.00 93.56 117 GLU A C 1
ATOM 871 O O . GLU A 1 117 ? -10.153 4.319 23.811 1.00 93.56 117 GLU A O 1
ATOM 876 N N . VAL A 1 118 ? -11.650 3.379 22.421 1.00 89.19 118 VAL A N 1
ATOM 877 C CA . VAL A 1 118 ? -12.622 4.465 22.425 1.00 89.19 118 VAL A CA 1
ATOM 878 C C . VAL A 1 118 ? -13.852 3.969 23.166 1.00 89.19 118 VAL A C 1
ATOM 880 O O . VAL A 1 118 ? -14.569 3.091 22.686 1.00 89.19 118 VAL A O 1
ATOM 883 N N . ASP A 1 119 ? -14.102 4.550 24.337 1.00 86.00 119 ASP A N 1
ATOM 884 C CA . ASP A 1 119 ? -15.382 4.399 25.019 1.00 86.00 119 ASP A CA 1
ATOM 885 C C . ASP A 1 119 ? -16.455 5.167 24.236 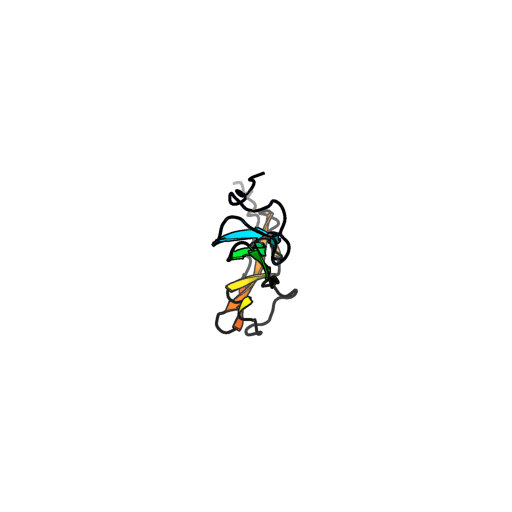1.00 86.00 119 ASP A C 1
ATOM 887 O O . ASP A 1 119 ? -16.348 6.378 24.022 1.00 86.00 119 ASP A O 1
ATOM 891 N N . ILE A 1 120 ? -17.484 4.450 23.783 1.00 84.25 120 ILE A N 1
ATOM 892 C CA . ILE A 1 120 ? -18.580 5.022 22.999 1.00 84.25 120 ILE A CA 1
ATOM 893 C C . ILE A 1 120 ? -19.775 5.266 23.915 1.00 84.25 120 ILE A C 1
ATOM 895 O O . ILE A 1 120 ? -20.460 4.330 24.327 1.00 84.25 120 ILE A O 1
ATOM 899 N N . ASP A 1 121 ? -20.064 6.540 24.156 1.00 82.56 121 ASP A N 1
ATOM 900 C CA . ASP A 1 121 ? -21.321 6.991 24.747 1.00 82.56 121 ASP A CA 1
ATOM 901 C C . ASP A 1 121 ? -22.286 7.405 23.628 1.00 82.56 121 ASP A C 1
ATOM 903 O O . ASP A 1 121 ? -22.225 8.518 23.097 1.00 82.56 121 ASP A O 1
ATOM 907 N N . CYS A 1 122 ? -23.186 6.497 23.246 1.00 82.12 122 CYS A N 1
ATOM 908 C CA . CYS A 1 122 ? -24.280 6.833 22.337 1.00 82.12 122 CYS A CA 1
ATOM 909 C C . CYS A 1 122 ? -25.297 7.733 23.057 1.00 82.12 122 CYS A C 1
ATOM 911 O O . CYS A 1 122 ? -25.675 7.425 24.189 1.00 82.12 122 CYS A O 1
ATOM 913 N N . PRO A 1 123 ? -25.808 8.803 22.419 1.00 76.88 123 PRO A N 1
ATOM 914 C CA . PRO A 1 123 ? -26.849 9.616 23.027 1.00 76.88 123 PRO A CA 1
ATOM 915 C C . PRO A 1 123 ? -28.113 8.771 23.218 1.00 76.88 123 PRO A C 1
ATOM 917 O O . PRO A 1 123 ? -28.682 8.233 22.259 1.00 76.88 123 PRO A O 1
ATOM 920 N N . GLU A 1 124 ? -28.546 8.650 24.469 1.00 71.38 124 GLU A N 1
ATOM 921 C CA . GLU A 1 124 ? -29.838 8.066 24.803 1.00 71.38 124 GLU A CA 1
ATOM 922 C C . GLU A 1 124 ? -30.947 9.004 24.299 1.00 71.38 124 GLU A C 1
ATOM 924 O O . GLU A 1 124 ? -30.799 10.228 24.298 1.00 71.38 124 GLU A O 1
ATOM 929 N N . ASN A 1 125 ? -32.064 8.444 23.825 1.00 60.12 125 ASN A N 1
ATOM 930 C CA . ASN A 1 125 ? -33.251 9.244 23.529 1.00 60.12 125 ASN A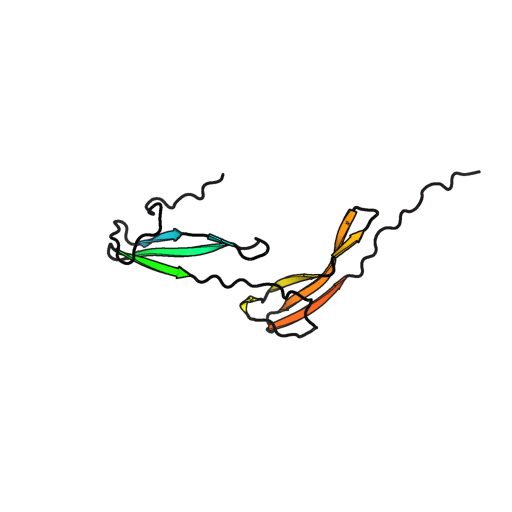 CA 1
ATOM 931 C C . ASN A 1 125 ? -33.750 9.864 24.844 1.00 60.12 125 ASN A C 1
ATOM 933 O O . ASN A 1 125 ? -34.504 9.221 25.573 1.00 60.12 125 ASN A O 1
ATOM 937 N N . ASP A 1 126 ? -33.357 11.100 25.143 1.00 58.78 126 ASP A N 1
ATOM 938 C CA . ASP A 1 126 ? -34.041 11.916 26.143 1.00 58.78 126 ASP A CA 1
ATOM 939 C C . ASP A 1 126 ? -35.467 12.179 25.634 1.00 58.78 126 ASP A C 1
ATOM 941 O O . ASP A 1 126 ? -35.712 13.083 24.835 1.00 58.78 126 ASP A O 1
ATOM 945 N N . ASP A 1 127 ? -36.398 11.323 26.055 1.00 57.69 127 ASP A N 1
ATOM 946 C CA . ASP A 1 127 ? -37.832 11.385 25.780 1.00 57.69 127 ASP A CA 1
ATOM 947 C C . ASP A 1 127 ? -38.392 12.756 26.223 1.00 57.69 127 ASP A C 1
ATOM 949 O O . ASP A 1 127 ? -38.452 13.042 27.425 1.00 57.69 127 ASP A O 1
ATOM 953 N N . PRO A 1 128 ? -38.793 13.659 25.306 1.00 62.50 128 PRO A N 1
ATOM 954 C CA . PRO A 1 128 ? -39.247 14.983 25.692 1.00 62.50 128 PRO A CA 1
ATOM 955 C C . PRO A 1 128 ? -40.768 14.989 25.855 1.00 62.50 128 PRO A C 1
ATOM 957 O O . PRO A 1 128 ? -41.451 15.648 25.076 1.00 62.50 128 PRO A O 1
ATOM 960 N N . LEU A 1 129 ? -41.333 14.283 26.842 1.00 55.50 129 LEU A N 1
ATOM 961 C CA . LEU A 1 129 ? -42.777 14.356 27.130 1.00 55.50 129 LEU A CA 1
ATOM 962 C C . LEU A 1 129 ? -43.141 14.284 28.626 1.00 55.50 129 LEU A C 1
ATOM 964 O O . LEU A 1 129 ? -44.087 13.604 29.008 1.00 55.50 129 LEU A O 1
ATOM 968 N N . GLU A 1 130 ? -42.501 15.087 29.476 1.00 52.19 130 GLU A N 1
ATOM 969 C CA . GLU A 1 130 ? -43.149 15.534 30.721 1.00 52.19 130 GLU A CA 1
ATOM 970 C C . GLU A 1 130 ? -43.740 16.934 30.485 1.00 52.19 130 GLU A C 1
ATOM 972 O O . GLU A 1 130 ? -43.112 17.971 30.704 1.00 52.19 130 GLU A O 1
ATOM 977 N N . GLY A 1 131 ? -44.963 16.963 29.946 1.00 53.59 131 GLY A N 1
ATOM 978 C CA . GLY A 1 131 ? -45.778 18.177 29.883 1.00 53.59 131 GLY A CA 1
ATOM 979 C C . GLY A 1 131 ? -46.280 18.579 31.280 1.00 53.59 131 GLY A C 1
ATOM 980 O O . GLY A 1 131 ? -46.511 17.704 32.115 1.00 53.59 131 GLY A O 1
ATOM 981 N N . PRO A 1 132 ? -46.481 19.878 31.570 1.00 57.09 132 PRO A N 1
ATOM 982 C CA . PRO A 1 132 ? -47.016 20.295 32.861 1.00 57.09 132 PRO A CA 1
ATOM 983 C C . PRO A 1 132 ? -48.499 19.905 32.998 1.00 57.09 132 PRO A C 1
ATOM 985 O O . PRO A 1 132 ? -49.304 20.189 32.107 1.00 57.09 132 PRO A O 1
ATOM 988 N N . VAL A 1 133 ? -48.815 19.255 34.125 1.00 54.38 133 VAL A N 1
ATOM 989 C CA . VAL A 1 133 ? -50.157 18.846 34.595 1.00 54.38 133 VAL A CA 1
ATOM 990 C C . VAL A 1 133 ? -50.992 20.046 35.034 1.00 54.38 133 VAL A C 1
ATOM 992 O O . VAL A 1 133 ? -50.423 20.947 35.694 1.00 54.38 133 VAL A O 1
#

Nearest PDB structures (foldseek):
  3gvj-assembly1_A  TM=1.936E-01  e=8.285E+00  Escherichia phage K1F